Protein AF-A0A7K4ADP3-F1 (afdb_monomer_lite)

Sequence (180 aa):
MSSLTIEREQLWSEQVKKEVDRDYLNMGDRIGNIVGIVFILFFTGAILYLQKLGYIFSPEFTTLDALFLYSVLLFGIAPGLVRIITGRKNVGRLFEVINALLFLIVGTYFLIKFPFQIDGLYGILPGEIQIALEWLDNSIFRILLIIGLLVTALSSIYNAIMYLLVRNELRKKDSRSNNA

pLDDT: mean 92.53, std 6.87, range [57.25, 98.5]

Radius of gyration: 20.68 Å; chains: 1; bounding box: 44×43×66 Å

Foldseek 3Di:
DDPVVVVVVVVVVVVLVVQLVCFFDDPVLLVVLVVQLVVLVVVLVVVVVCVVVVAWFAPPCDPVLVCLVSVLSNLSSVLSVCCNVVSGNLVSLVSLLVSLVSLLVSLVVCLVVVGTANQCVLVVDPDVSSVVCNPPGSVVVSVVSVVVNVVSVVSSVVSVVSSVSNVVVNVVVVVVVVVD

Secondary structure (DSSP, 8-state):
--HHHHHHHHHHHHHHHHHHHT-BPPHHHHHHHHHHHHHHHHHHHHHHHHHHHTSSB-TT--HHHHHHHHHHHHHTTHHHHHHHHH-BHHHHHHHHHHHHHHHHHHHHHHHHH--B--TTGGGGS-HHHHHHHTT--HHHHHHHHHHHHHHHHHHHHHHHHHHHHHHHHHHHHHHHHTT-

Structure (mmCIF, N/CA/C/O backbone):
data_AF-A0A7K4ADP3-F1
#
_entry.id   AF-A0A7K4ADP3-F1
#
loop_
_atom_site.group_PDB
_atom_site.id
_atom_site.type_symbol
_atom_site.label_atom_id
_atom_site.label_alt_id
_atom_site.label_comp_id
_atom_site.label_asym_id
_atom_site.label_entity_id
_atom_site.label_seq_id
_atom_site.pdbx_PDB_ins_code
_atom_site.Cartn_x
_atom_site.Cartn_y
_atom_site.Cartn_z
_atom_site.occupancy
_atom_site.B_iso_or_equiv
_atom_site.auth_seq_id
_atom_site.auth_comp_id
_atom_site.auth_asym_id
_atom_site.auth_atom_id
_atom_site.pdbx_PDB_model_num
ATOM 1 N N . MET A 1 1 ? -10.934 29.909 22.730 1.00 57.25 1 MET A N 1
ATOM 2 C CA . MET A 1 1 ? -11.180 28.612 22.065 1.00 57.25 1 MET A CA 1
ATOM 3 C C . MET A 1 1 ? -12.142 28.896 20.917 1.00 57.25 1 MET A C 1
ATOM 5 O O . MET A 1 1 ? -13.198 29.450 21.187 1.00 57.25 1 MET A O 1
ATOM 9 N N . SER A 1 2 ? -11.723 28.736 19.657 1.00 75.19 2 SER A N 1
ATOM 10 C CA . SER A 1 2 ? -12.486 29.222 18.491 1.00 75.19 2 SER A CA 1
ATOM 11 C C . SER A 1 2 ? -13.539 28.201 18.041 1.00 75.19 2 SER A C 1
ATOM 13 O O . SER A 1 2 ? -13.384 27.001 18.272 1.00 75.19 2 SER A O 1
ATOM 15 N N . SER A 1 3 ? -14.606 28.649 17.375 1.00 75.56 3 SER A N 1
ATOM 16 C CA . SER A 1 3 ? -15.656 27.767 16.829 1.00 75.56 3 SER A CA 1
ATOM 17 C C . SER A 1 3 ? -15.087 26.656 15.931 1.00 75.56 3 SER A C 1
ATOM 19 O O . SER A 1 3 ? -15.529 25.515 16.008 1.00 75.56 3 SER A O 1
ATOM 21 N N . LEU A 1 4 ? -14.020 26.960 15.182 1.00 73.56 4 LEU A N 1
ATOM 22 C CA . LEU A 1 4 ? -13.301 26.015 14.317 1.00 73.56 4 LEU A CA 1
ATOM 23 C C . LEU A 1 4 ? -12.620 24.865 15.078 1.00 73.56 4 LEU A C 1
ATOM 25 O O . LEU A 1 4 ? -12.500 23.761 14.547 1.00 73.56 4 LEU A O 1
ATOM 29 N N . THR A 1 5 ? -12.146 25.102 16.308 1.00 76.75 5 THR A N 1
ATOM 30 C CA . THR A 1 5 ? -11.557 24.027 17.128 1.00 76.75 5 THR A CA 1
ATOM 31 C C . THR A 1 5 ? -12.619 23.058 17.641 1.00 76.75 5 THR A C 1
ATOM 33 O O . THR A 1 5 ? -12.390 21.853 17.629 1.00 76.75 5 THR A O 1
ATOM 36 N N . ILE A 1 6 ? -13.801 23.569 17.995 1.00 75.38 6 ILE A N 1
ATOM 37 C CA . ILE A 1 6 ? -14.914 22.768 18.521 1.00 75.38 6 ILE A CA 1
ATOM 38 C C . ILE A 1 6 ? -15.503 21.878 17.418 1.00 75.38 6 ILE A C 1
ATOM 40 O O . ILE A 1 6 ? -15.686 20.680 17.622 1.00 75.38 6 ILE A O 1
ATOM 44 N N . GLU A 1 7 ? -15.726 22.436 16.226 1.00 80.88 7 GLU A N 1
ATOM 45 C CA . GLU A 1 7 ? -16.243 21.687 15.073 1.00 80.88 7 GLU A CA 1
ATOM 46 C C . GLU A 1 7 ? -15.295 20.548 14.663 1.00 80.88 7 GLU A C 1
ATOM 48 O O . GLU A 1 7 ? -15.719 19.411 14.451 1.00 80.88 7 GLU A O 1
ATOM 53 N N . ARG A 1 8 ? -13.981 20.816 14.641 1.00 80.12 8 ARG A N 1
ATOM 54 C CA . ARG A 1 8 ? -12.964 19.800 14.344 1.00 80.12 8 ARG A CA 1
ATOM 55 C C . ARG A 1 8 ? -12.981 18.662 15.365 1.00 80.12 8 ARG A C 1
ATOM 57 O O . ARG A 1 8 ? -12.947 17.498 14.970 1.00 80.12 8 ARG A O 1
ATOM 64 N N . GLU A 1 9 ? -13.000 18.974 16.658 1.00 82.19 9 GLU A N 1
ATOM 65 C CA . GLU A 1 9 ? -13.032 17.960 17.719 1.00 82.19 9 GLU A CA 1
ATOM 66 C C . GLU A 1 9 ? -14.282 17.079 17.632 1.00 82.19 9 GLU A C 1
ATOM 68 O O . GLU A 1 9 ? -14.191 15.857 17.789 1.00 82.19 9 GLU A O 1
ATOM 73 N N . GLN A 1 10 ? -15.432 17.677 17.310 1.00 84.31 10 GLN A N 1
ATOM 74 C CA . GLN A 1 10 ? -16.677 16.944 17.124 1.00 84.31 10 GLN A CA 1
ATOM 75 C C . GLN A 1 10 ? -16.593 15.972 15.936 1.00 84.31 10 GLN A C 1
ATOM 77 O O . GLN A 1 10 ? -16.901 14.790 16.102 1.00 84.31 10 GLN A O 1
ATOM 82 N N . LEU A 1 11 ? -16.084 16.421 14.782 1.00 86.00 11 LEU A N 1
ATOM 83 C CA . LEU A 1 11 ? -15.907 15.575 13.594 1.00 86.00 11 LEU A CA 1
ATOM 84 C C . LEU A 1 11 ? -15.001 14.364 13.867 1.00 86.00 11 LEU A C 1
ATOM 86 O O . LEU A 1 11 ? -15.332 13.234 13.502 1.00 86.00 11 LEU A O 1
ATOM 90 N N . TRP A 1 12 ? -13.870 14.572 14.549 1.00 87.12 12 TRP A N 1
ATOM 91 C CA . TRP A 1 12 ? -12.982 13.469 14.932 1.00 87.12 12 TRP A CA 1
ATOM 92 C C . TRP A 1 12 ? -13.653 12.508 15.915 1.00 87.12 12 TRP A C 1
ATOM 94 O O . TRP A 1 12 ? -13.490 11.296 15.783 1.00 87.12 12 TRP A O 1
ATOM 104 N N . SER A 1 13 ? -14.425 13.016 16.878 1.00 88.81 13 SER A N 1
ATOM 105 C CA . SER A 1 13 ? -15.152 12.173 17.834 1.00 88.81 13 SER A CA 1
ATOM 106 C C . SER A 1 13 ? -16.170 11.266 17.142 1.00 88.81 13 SER A C 1
ATOM 108 O O . SER A 1 13 ? -16.223 10.066 17.421 1.00 88.81 13 SER A O 1
ATOM 110 N N . GLU A 1 14 ? -16.954 11.816 16.215 1.00 91.50 14 GLU A N 1
ATOM 111 C CA . GLU A 1 14 ? -17.948 11.062 15.448 1.00 91.50 14 GLU A CA 1
ATOM 112 C C . GLU A 1 14 ? -17.290 9.982 14.585 1.00 91.50 14 GLU A C 1
ATOM 114 O O . GLU A 1 14 ? -17.710 8.820 14.610 1.00 91.50 14 GLU A O 1
ATOM 119 N N . GLN A 1 15 ? -16.198 10.331 13.899 1.00 91.94 15 GLN A N 1
ATOM 120 C CA . GLN A 1 15 ? -15.436 9.379 13.097 1.00 91.94 15 GLN A CA 1
ATOM 121 C C . GLN A 1 15 ? -14.842 8.255 13.956 1.00 91.94 15 GLN A C 1
ATOM 123 O O . GLN A 1 15 ? -14.944 7.083 13.594 1.00 91.94 15 GLN A O 1
ATOM 128 N N . VAL A 1 16 ? -14.265 8.575 15.119 1.00 93.44 16 VAL A N 1
ATOM 129 C CA . VAL A 1 16 ? -13.709 7.569 16.037 1.00 93.44 16 VAL A CA 1
ATOM 130 C C . VAL A 1 16 ? -14.795 6.622 16.537 1.00 93.44 16 VAL A C 1
ATOM 132 O O . VAL A 1 16 ? -14.581 5.413 16.515 1.00 93.44 16 VAL A O 1
ATOM 135 N N . LYS A 1 17 ? -15.972 7.125 16.932 1.00 92.88 17 LYS A N 1
ATOM 136 C CA . LYS A 1 17 ? -17.095 6.276 17.374 1.00 92.88 17 LYS A CA 1
ATOM 137 C C . LYS A 1 17 ? -17.529 5.301 16.282 1.00 92.88 17 LYS A C 1
ATOM 139 O O . LYS A 1 17 ? -17.612 4.102 16.533 1.00 92.88 17 LYS A O 1
ATOM 144 N N . LYS A 1 18 ? -17.708 5.800 15.056 1.00 93.12 18 LYS A N 1
ATOM 145 C CA . LYS A 1 18 ? -18.054 4.976 13.891 1.00 93.12 18 LYS A CA 1
ATOM 146 C C . LYS A 1 18 ? -17.024 3.875 13.636 1.00 93.12 18 LYS A C 1
ATOM 148 O O . LYS A 1 18 ? -17.385 2.756 13.281 1.00 93.12 18 LYS A O 1
ATOM 153 N N . GLU A 1 19 ? -15.745 4.188 13.804 1.00 92.81 19 GLU A N 1
ATOM 154 C CA . GLU A 1 19 ? -14.647 3.244 13.588 1.00 92.81 19 GLU A CA 1
ATOM 155 C C . GLU A 1 19 ? -14.506 2.219 14.715 1.00 92.81 19 GLU A C 1
ATOM 157 O O . GLU A 1 19 ? -14.163 1.070 14.453 1.00 92.81 19 GLU A O 1
ATOM 162 N N . VAL A 1 20 ? -14.828 2.599 15.952 1.00 93.12 20 VAL A N 1
ATOM 163 C CA . VAL A 1 20 ? -14.936 1.675 17.089 1.00 93.12 20 VAL A CA 1
ATOM 164 C C . VAL A 1 20 ? -16.070 0.676 16.863 1.00 93.12 20 VAL A C 1
ATOM 166 O O . VAL A 1 20 ? -15.871 -0.526 17.024 1.00 93.12 20 VAL A O 1
ATOM 169 N N . ASP A 1 21 ? -17.248 1.150 16.455 1.00 93.00 21 ASP A N 1
ATOM 170 C CA . ASP A 1 21 ? -18.425 0.292 16.263 1.00 93.00 21 ASP A CA 1
ATOM 171 C C . ASP A 1 21 ? -18.260 -0.664 15.066 1.00 93.00 21 ASP A C 1
ATOM 173 O O . ASP A 1 21 ? -18.901 -1.712 14.996 1.00 93.00 21 ASP A O 1
ATOM 177 N N . ARG A 1 22 ? -17.357 -0.331 14.136 1.00 91.50 22 ARG A N 1
ATOM 178 C CA . ARG A 1 22 ? -17.001 -1.153 12.971 1.00 91.50 22 ARG A CA 1
ATOM 179 C C . ARG A 1 22 ? -15.631 -1.822 13.099 1.00 91.50 22 ARG A C 1
ATOM 181 O O . ARG A 1 22 ? -15.105 -2.257 12.073 1.00 91.50 22 ARG A O 1
ATOM 188 N N . ASP A 1 23 ? -15.054 -1.906 14.303 1.00 94.44 23 ASP A N 1
ATOM 189 C CA . ASP A 1 23 ? -13.717 -2.489 14.496 1.00 94.44 23 ASP A CA 1
ATOM 190 C C . ASP A 1 23 ? -13.682 -3.974 14.118 1.00 94.44 23 ASP A C 1
ATOM 192 O O . ASP A 1 23 ? -12.691 -4.450 13.567 1.00 94.44 23 ASP A O 1
ATOM 196 N N . TYR A 1 24 ? -14.774 -4.705 14.339 1.00 94.75 24 TYR A N 1
ATOM 197 C CA . TYR A 1 24 ? -14.876 -6.092 13.901 1.00 94.75 24 TYR A CA 1
ATOM 198 C C . TYR A 1 24 ? -15.102 -6.190 12.390 1.00 94.75 24 TYR A C 1
ATOM 200 O O . TYR A 1 24 ? -15.917 -5.476 11.802 1.00 94.75 24 TYR A O 1
ATOM 208 N N . LEU A 1 25 ? -14.378 -7.110 11.753 1.00 92.94 25 LEU A N 1
ATOM 209 C CA . LEU A 1 25 ? -14.484 -7.354 10.317 1.00 92.94 25 LEU A CA 1
ATOM 210 C C . LEU A 1 25 ? -15.819 -8.001 9.962 1.00 92.94 25 LEU A C 1
ATOM 212 O O . LEU A 1 25 ? -16.120 -9.114 10.406 1.00 92.94 25 LEU A O 1
ATOM 216 N N . ASN A 1 26 ? -16.562 -7.348 9.073 1.00 94.44 26 ASN A N 1
ATOM 217 C CA . ASN A 1 26 ? -17.691 -7.974 8.402 1.00 94.44 26 ASN A CA 1
ATOM 218 C C . ASN A 1 26 ? -17.209 -8.873 7.243 1.00 94.44 26 ASN A C 1
ATOM 220 O O . ASN A 1 26 ? -16.020 -8.921 6.914 1.00 94.44 26 ASN A O 1
ATOM 224 N N . MET A 1 27 ? -18.132 -9.609 6.618 1.00 93.69 27 MET A N 1
ATOM 225 C CA . MET A 1 27 ? -17.798 -10.524 5.517 1.00 93.69 27 MET A CA 1
ATOM 226 C C . MET A 1 27 ? -17.150 -9.798 4.327 1.00 93.69 27 MET A C 1
ATOM 228 O O . MET A 1 27 ? -16.172 -10.289 3.767 1.00 93.69 27 MET A O 1
ATOM 232 N N . GLY A 1 28 ? -17.648 -8.608 3.982 1.00 94.06 28 GLY A N 1
ATOM 233 C CA . GLY A 1 28 ? -17.084 -7.790 2.908 1.00 94.06 28 GLY A CA 1
ATOM 234 C C . GLY A 1 28 ? -15.644 -7.370 3.197 1.00 94.06 28 GLY A C 1
ATOM 235 O O . GLY A 1 28 ? -14.785 -7.484 2.328 1.00 94.06 28 GLY A O 1
ATOM 236 N N . ASP A 1 29 ? -15.349 -6.979 4.439 1.00 94.12 29 ASP A N 1
ATOM 237 C CA . ASP A 1 29 ? -13.996 -6.625 4.859 1.00 94.12 29 ASP A CA 1
ATOM 238 C C . ASP A 1 29 ? -13.055 -7.835 4.738 1.00 94.12 29 ASP A C 1
ATOM 240 O O . ASP A 1 29 ? -11.922 -7.702 4.279 1.00 94.12 29 ASP A O 1
ATOM 244 N N . ARG A 1 30 ? -13.509 -9.035 5.121 1.00 93.69 30 ARG A N 1
ATOM 245 C CA . ARG A 1 30 ? -12.706 -10.267 5.016 1.00 93.69 30 ARG A CA 1
ATOM 246 C C . ARG A 1 30 ? -12.365 -10.592 3.566 1.00 93.69 30 ARG A C 1
ATOM 248 O O . ARG A 1 30 ? -11.195 -10.810 3.263 1.00 93.69 30 ARG A O 1
ATOM 255 N N . ILE A 1 31 ? -13.363 -10.567 2.682 1.00 96.12 31 ILE A N 1
ATOM 256 C CA . ILE A 1 31 ? -13.170 -10.795 1.244 1.00 96.12 31 ILE A CA 1
ATOM 257 C C . ILE A 1 31 ? -12.220 -9.740 0.671 1.00 96.12 31 ILE A C 1
ATOM 259 O O . ILE A 1 31 ? -11.271 -10.097 -0.020 1.00 96.12 31 ILE A O 1
ATOM 263 N N . GLY A 1 32 ? -12.407 -8.465 1.021 1.00 96.12 32 GLY A N 1
ATOM 264 C CA . GLY A 1 32 ? -11.528 -7.382 0.582 1.00 96.12 32 GLY A CA 1
ATOM 265 C C . GLY A 1 32 ? -10.067 -7.591 0.989 1.00 96.12 32 GLY A C 1
ATOM 266 O O . GLY A 1 32 ? -9.174 -7.423 0.163 1.00 96.12 32 GLY A O 1
ATOM 267 N N . ASN A 1 33 ? -9.808 -8.030 2.228 1.00 96.06 33 ASN A N 1
ATOM 268 C CA . ASN A 1 33 ? -8.445 -8.347 2.667 1.00 96.06 33 ASN A CA 1
ATOM 269 C C . ASN A 1 33 ? -7.862 -9.543 1.892 1.00 96.06 33 ASN A C 1
ATOM 271 O O . ASN A 1 33 ? -6.710 -9.475 1.481 1.00 96.06 33 ASN A O 1
ATOM 275 N N . ILE A 1 34 ? -8.638 -10.603 1.635 1.00 97.12 34 ILE A N 1
ATOM 276 C CA . ILE A 1 34 ? -8.175 -11.758 0.841 1.00 97.12 34 ILE A CA 1
ATOM 277 C C . ILE A 1 34 ? -7.834 -11.335 -0.591 1.00 97.12 34 ILE A C 1
ATOM 279 O O . ILE A 1 34 ? -6.757 -11.664 -1.085 1.00 97.12 34 ILE A O 1
ATOM 283 N N . VAL A 1 35 ? -8.717 -10.574 -1.242 1.00 97.62 35 VAL A N 1
ATOM 284 C CA . VAL A 1 35 ? -8.489 -10.053 -2.598 1.00 97.62 35 VAL A CA 1
ATOM 285 C C . VAL A 1 35 ? -7.231 -9.189 -2.636 1.00 97.62 35 VAL A C 1
ATOM 287 O O . VAL A 1 35 ? -6.407 -9.364 -3.529 1.00 97.62 35 VAL A O 1
ATOM 290 N N . GLY A 1 36 ? -7.035 -8.318 -1.641 1.00 97.00 36 GLY A N 1
ATOM 291 C CA . GLY A 1 36 ? -5.821 -7.511 -1.518 1.00 97.00 36 GLY A CA 1
ATOM 292 C C . GLY A 1 36 ? -4.550 -8.361 -1.426 1.00 97.00 36 GLY A C 1
ATOM 293 O O . GLY A 1 36 ? -3.580 -8.088 -2.126 1.00 97.00 36 GLY A O 1
ATOM 294 N N . ILE A 1 37 ? -4.566 -9.433 -0.630 1.00 97.69 37 ILE A N 1
ATOM 295 C CA . ILE A 1 37 ? -3.428 -10.359 -0.505 1.00 97.69 37 ILE A CA 1
ATOM 296 C C . ILE A 1 37 ? -3.136 -11.055 -1.838 1.00 97.69 37 ILE A C 1
ATOM 298 O O . ILE A 1 37 ? -1.987 -11.079 -2.278 1.00 97.69 37 ILE A O 1
ATOM 302 N N . VAL A 1 38 ? -4.165 -11.595 -2.498 1.00 98.12 38 VAL A N 1
ATOM 303 C CA . VAL A 1 38 ? -4.020 -12.262 -3.802 1.00 98.12 38 VAL A CA 1
ATOM 304 C C . VAL A 1 38 ? -3.471 -11.293 -4.846 1.00 98.12 38 VAL A C 1
ATOM 306 O O . VAL A 1 38 ? -2.562 -11.653 -5.591 1.00 98.12 38 VAL A O 1
ATOM 309 N N . PHE A 1 39 ? -3.966 -10.054 -4.867 1.00 98.06 39 PHE A N 1
ATOM 310 C CA . PHE A 1 39 ? -3.477 -9.019 -5.768 1.00 98.06 39 PHE A CA 1
ATOM 311 C C . PHE A 1 39 ? -1.998 -8.697 -5.525 1.00 98.06 39 PHE A C 1
ATOM 313 O O . PHE A 1 39 ? -1.231 -8.654 -6.482 1.00 98.06 39 PHE A O 1
ATOM 320 N N . ILE A 1 40 ? -1.569 -8.539 -4.267 1.00 97.81 40 ILE A N 1
ATOM 321 C CA . ILE A 1 40 ? -0.157 -8.282 -3.940 1.00 97.81 40 ILE A CA 1
ATOM 322 C C . ILE A 1 40 ? 0.730 -9.446 -4.392 1.00 97.81 40 ILE A C 1
ATOM 324 O O . ILE A 1 40 ? 1.787 -9.210 -4.977 1.00 97.81 40 ILE A O 1
ATOM 328 N N . LEU A 1 41 ? 0.312 -10.694 -4.162 1.00 98.31 41 LEU A N 1
ATOM 329 C CA . LEU A 1 41 ? 1.059 -11.877 -4.602 1.00 98.31 41 LEU A CA 1
ATOM 330 C C . LEU A 1 41 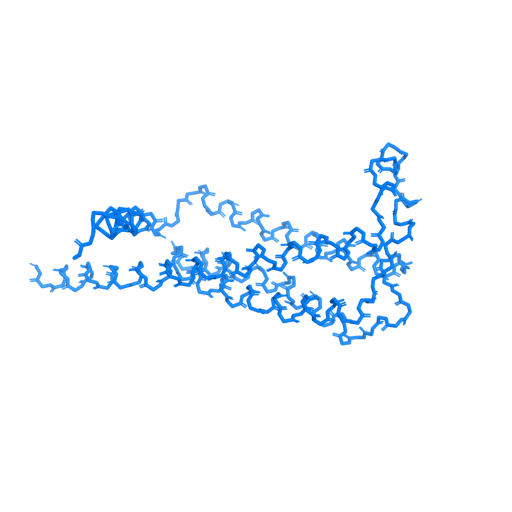? 1.158 -11.949 -6.128 1.00 98.31 41 LEU A C 1
ATOM 332 O O . LEU A 1 41 ? 2.246 -12.167 -6.658 1.00 98.31 41 LEU A O 1
ATOM 336 N N . PHE A 1 42 ? 0.045 -11.724 -6.828 1.00 98.00 42 PHE A N 1
ATOM 337 C CA . PHE A 1 42 ? 0.008 -11.686 -8.287 1.00 98.00 42 PHE A CA 1
ATOM 338 C C . PHE A 1 42 ? 0.918 -10.584 -8.841 1.00 98.00 42 PHE A C 1
ATOM 340 O O . PHE A 1 42 ? 1.776 -10.858 -9.677 1.00 98.00 42 PHE A O 1
ATOM 347 N N . PHE A 1 43 ? 0.784 -9.358 -8.333 1.00 96.62 43 PHE A N 1
ATOM 348 C CA . PHE A 1 43 ? 1.582 -8.208 -8.754 1.00 96.62 43 PHE A CA 1
ATOM 349 C C . PHE A 1 43 ? 3.077 -8.423 -8.490 1.00 96.62 43 PHE A C 1
ATOM 351 O O . PHE A 1 43 ? 3.906 -8.206 -9.370 1.00 96.62 43 PHE A O 1
ATOM 358 N N . THR A 1 44 ? 3.426 -8.940 -7.310 1.00 97.62 44 THR A N 1
ATOM 359 C CA . THR A 1 44 ? 4.812 -9.288 -6.963 1.00 97.62 44 THR A CA 1
ATOM 360 C C . THR A 1 44 ? 5.359 -10.377 -7.887 1.00 97.62 44 THR A C 1
ATOM 362 O O . THR A 1 44 ? 6.490 -10.278 -8.360 1.00 97.62 44 THR A O 1
ATOM 365 N N . GLY A 1 45 ? 4.552 -11.398 -8.189 1.00 97.75 45 GLY A N 1
ATOM 366 C CA . GLY A 1 45 ? 4.896 -12.454 -9.139 1.00 97.75 45 GLY A CA 1
ATOM 367 C C . GLY A 1 45 ? 5.120 -11.927 -10.558 1.00 97.75 45 GLY A C 1
ATOM 368 O O . GLY A 1 45 ? 6.070 -12.346 -11.215 1.00 97.75 45 GLY A O 1
ATOM 369 N N . ALA A 1 46 ? 4.304 -10.972 -11.009 1.00 94.12 46 ALA A N 1
ATOM 370 C CA . ALA A 1 46 ? 4.463 -10.318 -12.304 1.00 94.12 46 ALA A CA 1
ATOM 371 C C . ALA A 1 46 ? 5.773 -9.516 -12.381 1.00 94.12 46 ALA A C 1
ATOM 373 O O . ALA A 1 46 ? 6.520 -9.667 -13.346 1.00 94.12 46 ALA A O 1
ATOM 374 N N . ILE A 1 47 ? 6.107 -8.739 -11.343 1.00 94.25 47 ILE A N 1
ATOM 375 C CA . ILE A 1 47 ? 7.393 -8.025 -11.260 1.00 94.25 47 ILE A CA 1
ATOM 376 C C . ILE A 1 47 ? 8.561 -9.021 -11.283 1.00 94.25 47 ILE A C 1
ATOM 378 O O . ILE A 1 47 ? 9.490 -8.853 -12.068 1.00 94.25 47 ILE A O 1
ATOM 382 N N . LEU A 1 48 ? 8.500 -10.097 -10.492 1.00 95.62 48 LEU A N 1
ATOM 383 C CA . LEU A 1 48 ? 9.532 -11.143 -10.488 1.00 95.62 48 LEU A CA 1
ATOM 384 C C . LEU A 1 48 ? 9.708 -11.797 -11.862 1.00 95.62 48 LEU A C 1
ATOM 386 O O . LEU A 1 48 ? 10.832 -12.089 -12.272 1.00 95.62 48 LEU A O 1
ATOM 390 N N . TYR A 1 49 ? 8.609 -12.053 -12.568 1.00 94.38 49 TYR A N 1
ATOM 391 C CA . TYR A 1 49 ? 8.639 -12.609 -13.916 1.00 94.38 49 TYR A CA 1
ATOM 392 C C . TYR A 1 49 ? 9.322 -11.651 -14.898 1.00 94.38 49 TYR A C 1
ATOM 394 O O . TYR A 1 49 ? 10.255 -12.051 -15.592 1.00 94.38 49 TYR A O 1
ATOM 402 N N . LEU A 1 50 ? 8.936 -10.373 -14.891 1.00 91.38 50 LEU A N 1
ATOM 403 C CA . LEU A 1 50 ? 9.538 -9.345 -15.742 1.00 91.38 50 LEU A CA 1
ATOM 404 C C . LEU A 1 50 ? 11.014 -9.085 -15.405 1.00 91.38 50 LEU A C 1
ATOM 406 O O . LEU A 1 50 ? 11.815 -8.867 -16.314 1.00 91.38 50 LEU A O 1
ATOM 410 N N . GLN A 1 51 ? 11.404 -9.174 -14.128 1.00 92.31 51 GLN A N 1
ATOM 411 C CA . GLN A 1 51 ? 12.810 -9.122 -13.720 1.00 92.31 51 GLN A CA 1
ATOM 412 C C . GLN A 1 51 ? 13.618 -10.244 -14.364 1.00 92.31 51 GLN A C 1
ATOM 414 O O . GLN A 1 51 ? 14.706 -9.997 -14.872 1.00 92.31 51 GLN A O 1
ATOM 419 N N . LYS A 1 52 ? 13.108 -11.482 -14.331 1.00 91.38 52 LYS A N 1
ATOM 420 C CA . LYS A 1 52 ? 13.815 -12.643 -14.894 1.00 91.38 52 LYS A CA 1
ATOM 421 C C . LYS A 1 52 ? 14.023 -12.528 -16.402 1.00 91.38 52 LYS A C 1
ATOM 423 O O . LYS A 1 52 ? 14.997 -13.072 -16.908 1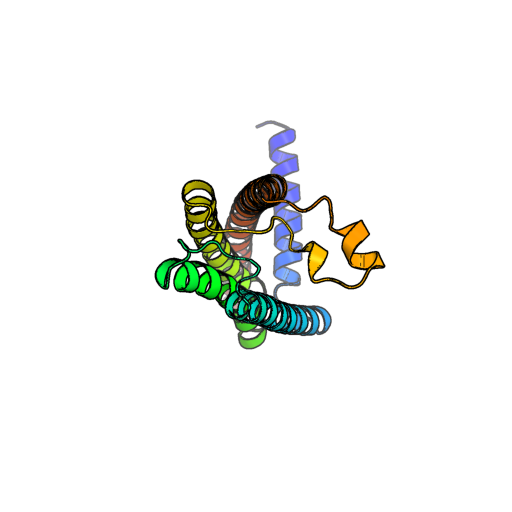.00 91.38 52 LYS A O 1
ATOM 428 N N . LEU A 1 53 ? 13.126 -11.831 -17.096 1.00 90.31 53 LEU A N 1
ATOM 429 C CA . LEU A 1 53 ? 13.255 -11.537 -18.523 1.00 90.31 53 LEU A CA 1
ATOM 430 C C . LEU A 1 53 ? 14.164 -10.332 -18.815 1.00 90.31 53 LEU A C 1
ATOM 432 O O . LEU A 1 53 ? 14.517 -10.115 -19.969 1.00 90.31 53 LEU A O 1
ATOM 436 N N . GLY A 1 54 ? 14.557 -9.571 -17.789 1.00 88.62 54 GLY A N 1
ATOM 437 C CA . GLY A 1 54 ? 15.425 -8.401 -17.925 1.00 88.62 54 GLY A CA 1
ATOM 438 C C . GLY A 1 54 ? 14.714 -7.144 -18.433 1.00 88.62 54 GLY A C 1
ATOM 439 O O . GLY A 1 54 ? 15.368 -6.289 -19.016 1.00 88.62 54 GLY A O 1
ATOM 440 N N . TYR A 1 55 ? 13.393 -7.027 -18.247 1.00 87.88 55 TYR A N 1
ATOM 441 C CA . TYR A 1 55 ? 12.608 -5.953 -18.876 1.00 87.88 55 TYR A CA 1
ATOM 442 C C . TYR A 1 55 ? 12.393 -4.691 -18.042 1.00 87.88 55 TYR A C 1
ATOM 444 O O . TYR A 1 55 ? 12.094 -3.660 -18.623 1.00 87.88 55 TYR A O 1
ATOM 452 N N . ILE A 1 56 ? 12.462 -4.765 -16.710 1.00 89.56 56 ILE A N 1
ATOM 453 C CA . ILE A 1 56 ? 11.995 -3.671 -15.827 1.00 89.56 56 ILE A CA 1
ATOM 454 C C . ILE A 1 56 ? 13.088 -3.047 -14.957 1.00 89.56 56 ILE A C 1
ATOM 456 O O . ILE A 1 56 ? 12.851 -2.038 -14.289 1.00 89.56 56 ILE A O 1
ATOM 460 N N . PHE A 1 57 ? 14.278 -3.641 -14.940 1.00 93.06 57 PHE A N 1
ATOM 461 C CA . PHE A 1 57 ? 15.380 -3.226 -14.081 1.00 93.06 57 PHE A CA 1
ATOM 462 C C . PHE A 1 57 ? 16.646 -3.030 -14.893 1.00 93.06 57 PHE A C 1
ATOM 464 O O . PHE A 1 57 ? 16.928 -3.806 -15.804 1.00 93.06 57 PHE A O 1
ATOM 471 N N . SER A 1 58 ? 17.407 -2.007 -14.523 1.00 90.56 58 SER A N 1
ATOM 472 C CA . SER A 1 58 ? 18.696 -1.733 -15.135 1.00 90.56 58 SER A CA 1
ATOM 473 C C . SER A 1 58 ? 19.755 -2.755 -14.680 1.00 90.56 58 SER A C 1
ATOM 475 O O . SER A 1 58 ? 19.568 -3.439 -13.666 1.00 90.56 58 SER A O 1
ATOM 477 N N . PRO A 1 59 ? 20.897 -2.867 -15.383 1.00 89.94 59 PRO A N 1
ATOM 478 C CA . PRO A 1 59 ? 21.991 -3.755 -14.981 1.00 89.94 59 PRO A CA 1
ATOM 479 C C . PRO A 1 59 ? 22.557 -3.478 -13.576 1.00 89.94 59 PRO A C 1
ATOM 481 O O . PRO A 1 59 ? 23.158 -4.361 -12.968 1.00 89.94 59 PRO A O 1
ATOM 484 N N . GLU A 1 60 ? 22.363 -2.272 -13.037 1.00 90.19 60 GLU A N 1
ATOM 485 C CA . GLU A 1 60 ? 22.770 -1.884 -11.680 1.00 90.19 60 GLU A CA 1
ATOM 486 C C . GLU A 1 60 ? 21.814 -2.387 -10.582 1.00 90.19 60 GLU A C 1
ATOM 488 O O . GLU A 1 60 ? 22.059 -2.150 -9.392 1.00 90.19 60 GLU A O 1
ATOM 493 N N . PHE A 1 61 ? 20.719 -3.062 -10.951 1.00 95.00 61 PHE A N 1
ATOM 494 C CA . PHE A 1 61 ? 19.811 -3.696 -10.004 1.00 95.00 61 PHE A CA 1
ATOM 495 C C . PHE A 1 61 ? 20.458 -4.936 -9.383 1.00 95.00 61 PHE A C 1
ATOM 497 O O . PHE A 1 61 ? 20.719 -5.956 -10.018 1.00 95.00 61 PHE A O 1
ATOM 504 N N . THR A 1 62 ? 20.715 -4.837 -8.090 1.00 95.00 62 THR A N 1
ATOM 505 C CA . THR A 1 62 ? 21.428 -5.813 -7.276 1.00 95.00 62 THR A CA 1
ATOM 506 C C . THR A 1 62 ? 20.474 -6.676 -6.457 1.00 95.00 62 THR A C 1
ATOM 508 O O . THR A 1 62 ? 19.291 -6.380 -6.282 1.00 95.00 62 THR A O 1
ATOM 511 N N . THR A 1 63 ? 21.020 -7.718 -5.832 1.00 95.88 63 THR A N 1
ATOM 512 C CA . THR A 1 63 ? 20.301 -8.536 -4.846 1.00 95.88 63 THR A CA 1
ATOM 513 C C . THR A 1 63 ? 19.752 -7.714 -3.676 1.00 95.88 63 THR A C 1
ATOM 515 O O . THR A 1 63 ? 18.689 -8.040 -3.153 1.00 95.88 63 THR A O 1
ATOM 518 N N . LEU A 1 64 ? 20.442 -6.642 -3.264 1.00 96.31 64 LEU A N 1
ATOM 519 C CA . LEU A 1 64 ? 19.963 -5.773 -2.186 1.00 96.31 64 LEU A CA 1
ATOM 520 C C . LEU A 1 64 ? 18.723 -4.978 -2.618 1.00 96.31 64 LEU A C 1
ATOM 522 O O . LEU A 1 64 ? 17.782 -4.848 -1.839 1.00 96.31 64 LEU A O 1
ATOM 526 N N . ASP A 1 65 ? 18.690 -4.512 -3.868 1.00 96.69 65 ASP A N 1
ATOM 527 C CA . ASP A 1 65 ? 17.521 -3.824 -4.424 1.00 96.69 65 ASP A CA 1
ATOM 528 C C . ASP A 1 65 ? 16.325 -4.768 -4.495 1.00 96.69 65 ASP A C 1
ATOM 530 O O . ASP A 1 65 ? 15.229 -4.421 -4.055 1.00 96.69 65 ASP A O 1
ATOM 534 N N . ALA A 1 66 ? 16.555 -5.996 -4.969 1.00 96.44 66 ALA A N 1
ATOM 535 C CA . ALA A 1 66 ? 15.544 -7.043 -4.971 1.00 96.44 66 ALA A CA 1
ATOM 536 C C . ALA A 1 66 ? 15.006 -7.284 -3.556 1.00 96.44 66 ALA A C 1
ATOM 538 O O . ALA A 1 66 ? 13.794 -7.291 -3.349 1.00 96.44 66 ALA A O 1
ATOM 539 N N . LEU A 1 67 ? 15.893 -7.422 -2.566 1.00 97.38 67 LEU A N 1
ATOM 540 C CA . LEU A 1 67 ? 15.487 -7.616 -1.179 1.00 97.38 67 LEU A CA 1
ATOM 541 C C . LEU A 1 67 ? 14.607 -6.460 -0.691 1.00 97.38 67 LEU A C 1
ATOM 543 O O . LEU A 1 67 ? 13.548 -6.722 -0.127 1.00 97.38 67 LEU A O 1
ATOM 547 N N . PHE A 1 68 ? 14.996 -5.206 -0.923 1.00 97.69 68 PHE A N 1
ATOM 548 C CA . PHE A 1 68 ? 14.201 -4.046 -0.516 1.00 97.69 68 PHE A CA 1
ATOM 549 C C . PHE A 1 68 ? 12.838 -3.998 -1.204 1.00 97.69 68 PHE A C 1
ATOM 551 O O . PHE A 1 68 ? 11.820 -3.868 -0.520 1.00 97.69 68 PHE A O 1
ATOM 558 N N . LEU A 1 69 ? 12.803 -4.154 -2.529 1.00 96.88 69 LEU A N 1
ATOM 559 C CA . LEU A 1 69 ? 11.567 -4.103 -3.303 1.00 96.88 69 LEU A CA 1
ATOM 560 C C . LEU A 1 69 ? 10.605 -5.227 -2.906 1.00 96.88 69 LEU A C 1
ATOM 562 O O . LEU A 1 69 ? 9.446 -4.976 -2.582 1.00 96.88 69 LEU A O 1
ATOM 566 N N . TYR A 1 70 ? 11.074 -6.472 -2.901 1.00 97.56 70 TYR A N 1
ATOM 567 C CA . TYR A 1 70 ? 10.203 -7.613 -2.635 1.00 97.56 70 TYR A CA 1
ATOM 568 C C . TYR A 1 70 ? 9.794 -7.702 -1.172 1.00 97.56 70 TYR A C 1
ATOM 570 O O . TYR A 1 70 ? 8.652 -8.061 -0.894 1.00 97.56 70 TYR A O 1
ATOM 578 N N . SER A 1 71 ? 10.666 -7.318 -0.236 1.00 97.31 71 SER A N 1
ATOM 579 C CA . SER A 1 71 ? 10.293 -7.295 1.181 1.00 97.31 71 SER A CA 1
ATOM 580 C C . SER A 1 71 ? 9.193 -6.277 1.445 1.00 97.31 71 SER A C 1
ATOM 582 O O . SER A 1 71 ? 8.246 -6.598 2.157 1.00 97.31 71 SER A O 1
ATOM 584 N N . VAL A 1 72 ? 9.273 -5.073 0.863 1.00 97.88 72 VAL A N 1
ATOM 585 C CA . VAL A 1 72 ? 8.243 -4.052 1.097 1.00 97.88 72 VAL A CA 1
ATOM 586 C C . VAL A 1 72 ? 6.917 -4.400 0.421 1.00 97.88 72 VAL A C 1
ATOM 588 O O . VAL A 1 72 ? 5.864 -4.230 1.031 1.00 97.88 72 VAL A O 1
ATOM 591 N N . LEU A 1 73 ? 6.949 -4.970 -0.790 1.00 97.38 73 LEU A N 1
ATOM 592 C CA . LEU A 1 73 ? 5.738 -5.449 -1.463 1.00 97.38 73 LEU A CA 1
ATOM 593 C C . LEU A 1 73 ? 5.059 -6.564 -0.660 1.00 97.38 73 LEU A C 1
ATOM 595 O O . LEU A 1 73 ? 3.865 -6.481 -0.373 1.00 97.38 73 LEU A O 1
ATOM 599 N N . LEU A 1 74 ? 5.820 -7.579 -0.241 1.00 98.19 74 LEU A N 1
ATOM 600 C CA . LEU A 1 74 ? 5.282 -8.710 0.514 1.00 98.19 74 LEU A CA 1
ATOM 601 C C . LEU A 1 74 ? 4.854 -8.316 1.931 1.00 98.19 74 LEU A C 1
ATOM 603 O O . LEU A 1 74 ? 3.864 -8.848 2.428 1.00 98.19 74 LEU A O 1
ATOM 607 N N . PHE A 1 75 ? 5.522 -7.356 2.580 1.00 98.00 75 PHE A N 1
ATOM 608 C CA . PHE A 1 75 ? 5.068 -6.844 3.876 1.00 98.00 75 PHE A CA 1
ATOM 609 C C . PHE A 1 75 ? 3.698 -6.152 3.778 1.00 98.00 75 PHE A C 1
ATOM 611 O O . PHE A 1 75 ? 2.936 -6.172 4.746 1.00 98.00 75 PHE A O 1
ATOM 618 N N . GLY A 1 76 ? 3.312 -5.654 2.598 1.00 97.00 76 GLY A N 1
ATOM 619 C CA . GLY A 1 76 ? 1.967 -5.139 2.322 1.00 97.00 76 GLY A CA 1
ATOM 620 C C . GLY A 1 76 ? 0.829 -6.137 2.590 1.00 97.00 76 GLY A C 1
ATOM 621 O O . GLY A 1 76 ? -0.313 -5.727 2.783 1.00 97.00 76 GLY A O 1
ATOM 622 N N . ILE A 1 77 ? 1.126 -7.437 2.675 1.00 98.12 77 ILE A N 1
ATOM 623 C CA . ILE A 1 77 ? 0.175 -8.498 3.050 1.00 98.12 77 ILE A CA 1
ATOM 624 C C . ILE A 1 77 ? -0.118 -8.489 4.561 1.00 98.12 77 ILE A C 1
ATOM 626 O O . ILE A 1 77 ? -1.222 -8.848 4.987 1.00 98.12 77 ILE A O 1
ATOM 630 N N . ALA A 1 78 ? 0.848 -8.070 5.386 1.00 97.56 78 ALA A N 1
ATOM 631 C CA . ALA A 1 78 ? 0.789 -8.196 6.841 1.00 97.56 78 ALA A CA 1
ATOM 632 C C . ALA A 1 78 ? -0.450 -7.534 7.477 1.00 97.56 78 ALA A C 1
ATOM 634 O O . ALA A 1 78 ? -1.101 -8.196 8.289 1.00 97.56 78 ALA A O 1
ATOM 635 N N . PRO A 1 79 ? -0.864 -6.303 7.107 1.00 97.19 79 PRO A N 1
ATOM 636 C CA . PRO A 1 79 ? -2.076 -5.701 7.661 1.00 97.19 79 PRO A CA 1
ATOM 637 C C . PRO A 1 79 ? -3.337 -6.530 7.410 1.00 97.19 79 PRO A C 1
ATOM 639 O O . PRO A 1 79 ? -4.175 -6.668 8.304 1.00 97.19 79 PRO A O 1
ATOM 642 N N . GLY A 1 80 ? -3.460 -7.103 6.208 1.00 96.56 80 GLY A N 1
ATOM 643 C CA . GLY A 1 80 ? -4.595 -7.938 5.829 1.00 96.56 80 GLY A CA 1
ATOM 644 C C . GLY A 1 80 ? -4.627 -9.255 6.595 1.00 96.56 80 GLY A C 1
ATOM 645 O O . GLY A 1 80 ? -5.673 -9.634 7.122 1.00 96.56 80 GLY A O 1
ATOM 646 N N . LEU A 1 81 ? -3.474 -9.912 6.751 1.00 96.69 81 LEU A N 1
ATOM 647 C CA . LEU A 1 81 ? -3.361 -11.123 7.568 1.00 96.69 81 LEU A CA 1
ATOM 648 C C . LEU A 1 81 ? -3.699 -10.856 9.033 1.00 96.69 81 LEU A C 1
ATOM 650 O O . LEU A 1 81 ? -4.499 -11.579 9.621 1.00 96.69 81 LEU A O 1
ATOM 654 N N . VAL A 1 82 ? -3.142 -9.791 9.612 1.00 97.25 82 VAL A N 1
ATOM 655 C CA . VAL A 1 82 ? -3.410 -9.407 11.003 1.00 97.25 82 VAL A CA 1
ATOM 656 C C . VAL A 1 82 ? -4.899 -9.165 11.217 1.00 97.25 82 VAL A C 1
ATOM 658 O O . VAL A 1 82 ? -5.462 -9.648 12.198 1.00 97.25 82 VAL A O 1
ATOM 661 N N . ARG A 1 83 ? -5.566 -8.480 10.284 1.00 96.69 83 ARG A N 1
ATOM 662 C CA . ARG A 1 83 ? -7.021 -8.297 10.301 1.00 96.69 83 ARG A CA 1
ATOM 663 C C . ARG A 1 83 ? -7.746 -9.634 10.278 1.00 96.69 83 ARG A C 1
ATOM 665 O O . ARG A 1 83 ? -8.546 -9.895 11.170 1.00 96.69 83 ARG A O 1
ATOM 672 N N . ILE A 1 84 ? -7.452 -10.492 9.305 1.00 96.00 84 ILE A N 1
ATOM 673 C CA . ILE A 1 84 ? -8.126 -11.788 9.148 1.00 96.00 84 ILE A CA 1
ATOM 674 C C . ILE A 1 84 ? -7.983 -12.647 10.414 1.00 96.00 84 ILE A C 1
ATOM 676 O O . ILE A 1 84 ? -8.985 -13.184 10.886 1.00 96.00 84 ILE A O 1
ATOM 680 N N . ILE A 1 85 ? -6.771 -12.723 10.977 1.00 96.69 85 ILE A N 1
ATOM 681 C CA . ILE A 1 85 ? -6.448 -13.524 12.168 1.00 96.69 85 ILE A CA 1
ATOM 682 C C . ILE A 1 85 ? -7.126 -12.955 13.417 1.00 96.69 85 ILE A C 1
ATOM 684 O O . ILE A 1 85 ? -7.745 -13.692 14.177 1.00 96.69 85 ILE A O 1
ATOM 688 N N . THR A 1 86 ? -7.015 -11.645 13.646 1.00 96.19 86 THR A N 1
ATOM 689 C CA . THR A 1 86 ? -7.527 -11.018 14.879 1.00 96.19 86 THR A CA 1
ATOM 690 C C . THR A 1 86 ? -9.019 -10.706 14.822 1.00 96.19 86 THR A C 1
ATOM 692 O O . THR A 1 86 ? -9.637 -10.449 15.852 1.00 96.19 86 THR A O 1
ATOM 695 N N . GLY A 1 87 ? -9.605 -10.661 13.626 1.00 95.56 87 GLY A N 1
ATOM 696 C CA . GLY A 1 87 ? -10.958 -10.167 13.406 1.00 95.56 87 GLY A CA 1
ATOM 697 C C . GLY A 1 87 ? -11.109 -8.651 13.576 1.00 95.56 87 GLY A C 1
ATOM 698 O O . GLY A 1 87 ? -12.232 -8.168 13.443 1.00 95.56 87 GLY A O 1
ATOM 699 N N . ARG A 1 88 ? -10.026 -7.907 13.865 1.00 94.75 88 ARG A N 1
ATOM 700 C CA . ARG A 1 88 ? -10.062 -6.488 14.256 1.00 94.75 88 ARG A CA 1
ATOM 701 C C . ARG A 1 88 ? -9.348 -5.580 13.259 1.00 94.75 88 ARG A C 1
ATOM 703 O O . ARG A 1 88 ? -8.197 -5.813 12.883 1.00 94.75 88 ARG A O 1
ATOM 710 N N . LYS A 1 89 ? -9.998 -4.482 12.878 1.00 94.44 89 LYS A N 1
ATOM 711 C CA . LYS A 1 89 ? -9.469 -3.486 11.936 1.00 94.44 89 LYS A CA 1
ATOM 712 C C . LYS A 1 89 ? -8.350 -2.666 12.546 1.00 94.44 89 LYS A C 1
ATOM 714 O O . LYS A 1 89 ? -7.355 -2.407 11.862 1.00 94.44 89 LYS A O 1
ATOM 719 N N . ASN A 1 90 ? -8.492 -2.276 13.812 1.00 95.50 90 ASN A N 1
ATOM 720 C CA . ASN A 1 90 ? -7.571 -1.344 14.443 1.00 95.50 90 ASN A CA 1
ATOM 721 C C . ASN A 1 90 ? -6.166 -1.929 14.626 1.00 95.50 90 ASN A C 1
ATOM 723 O O . ASN A 1 90 ? -5.186 -1.214 14.448 1.00 95.50 90 ASN A O 1
ATOM 727 N N . VAL A 1 91 ? -6.039 -3.231 14.905 1.00 93.81 91 VAL A N 1
ATOM 728 C CA . VAL A 1 91 ? -4.719 -3.887 14.980 1.00 93.81 91 VAL A CA 1
ATOM 729 C C . VAL A 1 91 ? -4.036 -3.871 13.610 1.00 93.81 91 VAL A C 1
ATOM 731 O O . VAL A 1 91 ? -2.850 -3.572 13.522 1.00 93.81 91 VAL A O 1
ATOM 734 N N . GLY A 1 92 ? -4.798 -4.081 12.531 1.00 95.19 92 GLY A N 1
ATOM 735 C CA . GLY A 1 92 ? -4.294 -3.954 11.163 1.00 95.19 92 GLY A CA 1
ATOM 736 C C . GLY A 1 92 ? -3.736 -2.567 10.837 1.00 95.19 92 GLY A C 1
ATOM 737 O O . GLY A 1 92 ? -2.712 -2.483 10.169 1.00 95.19 92 GLY A O 1
ATOM 738 N N . ARG A 1 93 ? -4.339 -1.484 11.357 1.00 95.00 93 ARG A N 1
ATOM 739 C CA . ARG A 1 93 ? -3.848 -0.106 11.130 1.00 95.00 93 ARG A CA 1
ATOM 740 C C . ARG A 1 93 ? -2.414 0.101 11.604 1.00 95.00 93 ARG A C 1
ATOM 742 O O . ARG A 1 93 ? -1.659 0.811 10.953 1.00 95.00 93 ARG A O 1
ATOM 749 N N . LEU A 1 94 ? -2.019 -0.530 12.711 1.00 95.88 94 LEU A N 1
ATOM 750 C CA . LEU A 1 94 ? -0.635 -0.457 13.185 1.00 95.88 94 LEU A CA 1
ATOM 751 C C . LEU A 1 94 ? 0.332 -1.026 12.140 1.00 95.88 94 LEU A C 1
ATOM 753 O O . LEU A 1 94 ? 1.356 -0.417 11.843 1.00 95.88 94 LEU A O 1
ATOM 757 N N . PHE A 1 95 ? -0.017 -2.168 11.550 1.00 97.44 95 PHE A N 1
ATOM 758 C CA . PHE A 1 95 ? 0.786 -2.787 10.500 1.00 97.44 95 PHE A CA 1
ATOM 759 C C . PHE A 1 95 ? 0.748 -1.983 9.197 1.00 97.44 95 PHE A C 1
ATOM 761 O O . PHE A 1 95 ? 1.753 -1.951 8.495 1.00 97.44 95 PHE A O 1
ATOM 768 N N . GLU A 1 96 ? -0.351 -1.285 8.887 1.00 96.88 96 GLU A N 1
ATOM 769 C CA . GLU A 1 96 ? -0.383 -0.343 7.756 1.00 96.88 96 GLU A CA 1
ATOM 770 C C . GLU A 1 96 ? 0.598 0.807 7.952 1.00 96.88 96 GLU A C 1
ATOM 772 O O . GLU A 1 96 ? 1.290 1.173 7.009 1.00 96.88 96 GLU A O 1
ATOM 777 N N . VAL A 1 97 ? 0.698 1.351 9.168 1.00 97.88 97 VAL A N 1
ATOM 778 C CA . VAL A 1 97 ? 1.673 2.404 9.483 1.00 97.88 97 VAL A CA 1
ATOM 779 C C . VAL A 1 97 ? 3.100 1.879 9.332 1.00 97.88 97 VAL A C 1
ATOM 781 O O . VAL A 1 97 ? 3.919 2.543 8.704 1.00 97.88 97 VAL A O 1
ATOM 784 N N . ILE A 1 98 ? 3.401 0.680 9.842 1.00 97.94 98 ILE A N 1
ATOM 785 C CA . ILE A 1 98 ? 4.729 0.064 9.678 1.00 97.94 98 ILE A CA 1
ATOM 786 C C . ILE A 1 98 ? 5.043 -0.141 8.191 1.00 97.94 98 ILE A C 1
ATOM 788 O O . ILE A 1 98 ? 6.114 0.254 7.736 1.00 97.94 98 ILE A O 1
ATOM 792 N N . ASN A 1 99 ? 4.102 -0.698 7.423 1.00 97.94 99 ASN A N 1
ATOM 793 C CA . ASN A 1 99 ? 4.267 -0.901 5.986 1.00 97.94 99 ASN A CA 1
ATOM 794 C C . ASN A 1 99 ? 4.499 0.424 5.249 1.00 97.94 99 ASN A C 1
ATOM 796 O O . ASN A 1 99 ? 5.381 0.517 4.404 1.00 97.94 99 ASN A O 1
ATOM 800 N N . ALA A 1 100 ? 3.741 1.463 5.601 1.00 98.06 100 ALA A N 1
ATOM 801 C CA . ALA A 1 100 ? 3.890 2.789 5.023 1.00 98.06 100 ALA A CA 1
ATOM 802 C C . ALA A 1 100 ? 5.278 3.379 5.301 1.00 98.06 100 ALA A C 1
ATOM 804 O O . ALA A 1 100 ? 5.905 3.906 4.389 1.00 98.06 100 ALA A O 1
ATOM 805 N N . LEU A 1 101 ? 5.800 3.245 6.525 1.00 98.25 101 LEU A N 1
ATOM 806 C CA . LEU A 1 101 ? 7.157 3.688 6.857 1.00 98.25 101 LEU A CA 1
ATOM 807 C C . LEU A 1 101 ? 8.220 2.914 6.065 1.00 98.25 101 LEU A C 1
ATOM 809 O O . LEU A 1 101 ? 9.139 3.528 5.528 1.00 98.25 101 LEU A O 1
ATOM 813 N N . LEU A 1 102 ? 8.077 1.591 5.939 1.00 98.25 102 LEU A N 1
ATOM 814 C CA . LEU A 1 102 ? 8.971 0.776 5.110 1.00 98.25 102 LEU A CA 1
ATOM 815 C C . LEU A 1 102 ? 8.931 1.223 3.643 1.00 98.25 102 LEU A C 1
ATOM 817 O O . LEU A 1 102 ? 9.983 1.408 3.036 1.00 98.25 102 LEU A O 1
ATOM 821 N N . PHE A 1 103 ? 7.736 1.462 3.096 1.00 98.25 103 PHE A N 1
ATOM 822 C CA . PHE A 1 103 ? 7.557 1.968 1.736 1.00 98.25 103 PHE A CA 1
ATOM 823 C C . PHE A 1 103 ? 8.172 3.351 1.546 1.00 98.25 103 PHE A C 1
ATOM 825 O O . PHE A 1 103 ? 8.828 3.583 0.536 1.00 98.25 103 PHE A O 1
ATOM 832 N N . LEU A 1 104 ? 8.041 4.249 2.523 1.00 98.50 104 LEU A N 1
ATOM 833 C CA . LEU A 1 104 ? 8.678 5.563 2.469 1.00 98.50 104 LEU A CA 1
ATOM 834 C C . LEU A 1 104 ? 10.204 5.452 2.419 1.00 98.50 104 LEU A C 1
ATOM 836 O O . LEU A 1 104 ? 10.835 6.111 1.595 1.00 98.50 104 LEU A O 1
ATOM 840 N N . ILE A 1 105 ? 10.797 4.596 3.255 1.00 98.31 105 ILE A N 1
ATOM 841 C CA . ILE A 1 105 ? 12.251 4.385 3.300 1.00 98.31 105 ILE A CA 1
ATOM 842 C C . ILE A 1 105 ? 12.746 3.768 1.986 1.00 98.31 105 ILE A C 1
ATOM 844 O O . ILE A 1 105 ? 13.637 4.319 1.339 1.00 98.31 105 ILE A O 1
ATOM 848 N N . VAL A 1 106 ? 12.146 2.650 1.567 1.00 98.19 106 VAL A N 1
ATOM 849 C CA . VAL A 1 106 ? 12.546 1.914 0.357 1.00 98.19 106 VAL A CA 1
ATOM 850 C C . VAL A 1 106 ? 12.271 2.725 -0.909 1.00 98.19 106 VAL A C 1
ATOM 852 O O . VAL A 1 106 ? 13.106 2.784 -1.807 1.00 98.19 106 VAL A O 1
ATOM 855 N N . GLY A 1 107 ? 11.129 3.400 -0.989 1.00 97.81 107 GLY A N 1
ATOM 856 C CA . GLY A 1 107 ? 10.794 4.241 -2.130 1.00 97.81 107 GLY A CA 1
ATOM 857 C C . GLY A 1 107 ? 11.693 5.471 -2.232 1.00 97.81 107 GLY A C 1
ATOM 858 O O . GLY A 1 107 ? 12.119 5.813 -3.329 1.00 97.81 107 GLY A O 1
ATOM 859 N N . THR A 1 108 ? 12.074 6.089 -1.108 1.00 98.06 108 THR A N 1
ATOM 860 C CA . THR A 1 108 ? 13.070 7.178 -1.114 1.00 98.06 108 THR A CA 1
ATOM 861 C C . THR A 1 108 ? 14.435 6.673 -1.577 1.00 98.06 108 THR A C 1
ATOM 863 O O . THR A 1 108 ? 15.073 7.315 -2.410 1.00 98.06 108 THR A O 1
ATOM 866 N N . TYR A 1 109 ? 14.862 5.495 -1.106 1.00 97.88 109 TYR A N 1
ATOM 867 C CA . TYR A 1 109 ? 16.074 4.836 -1.598 1.00 97.88 109 TYR A CA 1
ATOM 868 C C . TYR A 1 109 ? 16.036 4.661 -3.125 1.00 97.88 109 TYR A C 1
ATOM 870 O O . TYR A 1 109 ? 16.986 5.024 -3.823 1.00 97.88 109 TYR A O 1
ATOM 878 N N . PHE A 1 110 ? 14.907 4.196 -3.659 1.00 96.88 110 PHE A N 1
ATOM 879 C CA . PHE A 1 110 ? 14.726 4.030 -5.095 1.00 96.88 110 PHE A CA 1
ATOM 880 C C . PHE A 1 110 ? 14.553 5.331 -5.878 1.00 96.88 110 PHE A C 1
ATOM 882 O O . PHE A 1 110 ? 14.869 5.344 -7.061 1.00 96.88 110 PHE A O 1
ATOM 889 N N . LEU A 1 111 ? 14.131 6.438 -5.269 1.00 96.25 111 LEU A N 1
ATOM 890 C CA . LEU A 1 111 ? 14.182 7.742 -5.936 1.00 96.25 111 LEU A CA 1
ATOM 891 C C . LEU A 1 111 ? 15.616 8.237 -6.136 1.00 96.25 111 LEU A C 1
ATOM 893 O O . LEU A 1 111 ? 15.894 8.885 -7.143 1.00 96.25 111 LEU A O 1
ATOM 897 N N . ILE A 1 112 ? 16.514 7.931 -5.195 1.00 95.38 112 ILE A N 1
ATOM 898 C CA . ILE A 1 112 ? 17.920 8.348 -5.253 1.00 95.38 112 ILE A CA 1
ATOM 899 C C . ILE A 1 112 ? 18.704 7.462 -6.223 1.00 95.38 112 ILE A C 1
ATOM 901 O O . ILE A 1 112 ? 19.390 7.973 -7.104 1.00 95.38 112 ILE A O 1
ATOM 905 N N . LYS A 1 113 ? 18.609 6.136 -6.062 1.00 95.06 113 LYS A N 1
ATOM 906 C CA . LYS A 1 113 ? 19.356 5.176 -6.889 1.00 95.06 113 LYS A CA 1
ATOM 907 C C . LYS A 1 113 ? 18.716 4.946 -8.260 1.00 95.06 113 LYS A C 1
ATOM 909 O O . LYS A 1 113 ? 19.429 4.772 -9.236 1.00 95.06 113 LYS A O 1
ATOM 914 N N . PHE A 1 114 ? 17.387 4.916 -8.303 1.00 89.81 114 PHE A N 1
ATOM 915 C CA . PHE A 1 114 ? 16.542 4.673 -9.474 1.00 89.81 114 PHE A CA 1
ATOM 916 C C . PHE A 1 114 ? 17.038 3.566 -10.425 1.00 89.81 114 PHE A C 1
ATOM 918 O O . PHE A 1 114 ? 17.449 3.854 -11.544 1.00 89.81 114 PHE A O 1
ATOM 925 N N . PRO A 1 115 ? 16.966 2.287 -10.015 1.00 87.88 115 PRO A N 1
ATOM 926 C CA . PRO A 1 115 ? 17.443 1.158 -10.816 1.00 87.88 115 PRO A CA 1
ATOM 927 C C . PRO A 1 115 ? 16.377 0.607 -11.787 1.00 87.88 115 PRO A C 1
ATOM 929 O O . PRO A 1 115 ? 16.413 -0.569 -12.151 1.00 87.88 115 PRO A O 1
ATOM 932 N N . PHE A 1 116 ? 15.366 1.405 -12.142 1.00 90.38 116 PHE A N 1
ATOM 933 C CA . PHE A 1 116 ? 14.272 0.968 -13.010 1.00 90.38 116 PHE A CA 1
ATOM 934 C C . PHE A 1 116 ? 14.577 1.302 -14.468 1.00 90.38 116 PHE A C 1
ATOM 936 O O . PHE A 1 116 ? 15.072 2.387 -14.769 1.00 90.38 116 PHE A O 1
ATOM 943 N N . GLN A 1 117 ? 14.236 0.374 -15.358 1.00 91.31 117 GLN A N 1
ATOM 944 C CA . GLN A 1 117 ? 14.302 0.554 -16.803 1.00 91.31 117 GLN A CA 1
ATOM 945 C C . GLN A 1 117 ? 12.920 0.257 -17.379 1.00 91.31 117 GLN A C 1
ATOM 947 O O . GLN A 1 117 ? 12.629 -0.850 -17.809 1.00 91.31 117 GLN A O 1
ATOM 952 N N . ILE A 1 118 ? 12.039 1.247 -17.295 1.00 89.00 118 ILE A N 1
ATOM 953 C CA . ILE A 1 118 ? 10.655 1.170 -17.777 1.00 89.00 118 ILE A CA 1
ATOM 954 C C . ILE A 1 118 ? 10.562 1.597 -19.247 1.00 89.00 118 ILE A C 1
ATOM 956 O O . ILE A 1 118 ? 9.593 1.270 -19.929 1.00 89.00 118 ILE A O 1
ATOM 960 N N . ASP A 1 119 ? 11.592 2.277 -19.754 1.00 85.81 119 ASP A N 1
ATOM 961 C CA . ASP A 1 119 ? 11.682 2.693 -21.150 1.00 85.81 119 ASP A CA 1
ATOM 962 C C . ASP A 1 119 ? 11.554 1.472 -22.075 1.00 85.81 119 ASP A C 1
ATOM 964 O O . ASP A 1 119 ? 12.399 0.576 -22.080 1.00 85.81 119 ASP A O 1
ATOM 968 N N . GLY A 1 120 ? 10.471 1.429 -22.854 1.00 78.88 120 GLY A N 1
ATOM 969 C CA . GLY A 1 120 ? 10.186 0.329 -23.778 1.00 78.88 120 GLY A CA 1
ATOM 970 C C . GLY A 1 120 ? 9.417 -0.851 -23.177 1.00 78.88 120 GLY A C 1
ATOM 971 O O . GLY A 1 120 ? 9.141 -1.805 -23.904 1.00 78.88 120 GLY A O 1
ATOM 972 N N . LEU A 1 121 ? 8.991 -0.790 -21.907 1.00 83.94 121 LEU A N 1
ATOM 973 C CA . LEU A 1 121 ? 8.154 -1.828 -21.287 1.00 83.94 121 LEU A CA 1
ATOM 974 C C . LEU A 1 121 ? 6.818 -2.020 -22.024 1.00 83.94 121 LEU A C 1
ATOM 976 O O . LEU A 1 121 ? 6.258 -3.110 -22.038 1.00 83.94 121 LEU A O 1
ATOM 980 N N . TYR A 1 122 ? 6.299 -0.986 -22.679 1.00 84.38 122 TYR A N 1
ATOM 981 C CA . TYR A 1 122 ? 5.105 -1.113 -23.512 1.00 84.38 122 TYR A CA 1
ATOM 982 C C . TYR A 1 122 ? 5.330 -2.045 -24.716 1.00 84.38 122 TYR A C 1
ATOM 984 O O . TYR A 1 122 ? 4.399 -2.721 -25.140 1.00 84.38 122 TYR A O 1
ATOM 992 N N . GLY A 1 123 ? 6.561 -2.142 -25.233 1.00 84.38 123 GLY A N 1
ATOM 993 C CA . GLY A 1 123 ? 6.897 -2.928 -26.424 1.00 84.38 123 GLY A CA 1
ATOM 994 C C . GLY A 1 123 ? 6.766 -4.446 -26.255 1.00 84.38 123 GLY A C 1
ATOM 995 O O . GLY A 1 123 ? 6.771 -5.165 -27.250 1.00 84.38 123 GLY A O 1
ATOM 996 N N . ILE A 1 124 ? 6.625 -4.942 -25.021 1.00 85.94 124 ILE A N 1
ATOM 997 C CA . ILE A 1 124 ? 6.359 -6.363 -24.734 1.00 85.94 124 ILE A CA 1
ATOM 998 C C . ILE A 1 124 ? 4.859 -6.682 -24.612 1.00 85.94 124 ILE A C 1
ATOM 1000 O O . ILE A 1 124 ? 4.492 -7.837 -24.391 1.00 85.94 124 ILE A O 1
ATOM 1004 N N . LEU A 1 125 ? 3.990 -5.673 -24.710 1.00 85.62 125 LEU A N 1
ATOM 1005 C CA . LEU A 1 125 ? 2.547 -5.806 -24.518 1.00 85.62 125 LEU A CA 1
ATOM 1006 C C . LEU A 1 125 ? 1.818 -5.940 -25.865 1.00 85.62 125 LEU A C 1
ATOM 1008 O O . LEU A 1 125 ? 2.296 -5.436 -26.880 1.00 85.62 125 LEU A O 1
ATOM 1012 N N . PRO A 1 126 ? 0.655 -6.618 -25.904 1.00 86.25 126 PRO A N 1
ATOM 1013 C CA . PRO A 1 126 ? -0.154 -6.710 -27.117 1.00 86.25 126 PRO A CA 1
ATOM 1014 C C . PRO A 1 126 ? -0.694 -5.330 -27.536 1.00 86.25 126 PRO A C 1
ATOM 1016 O O . PRO A 1 126 ? -0.925 -4.464 -26.691 1.00 86.25 126 PRO A O 1
ATOM 1019 N N . GLY A 1 127 ? -0.890 -5.141 -28.844 1.00 87.12 127 GLY A N 1
ATOM 1020 C CA . GLY A 1 127 ? -0.960 -3.836 -29.519 1.00 87.12 127 GLY A CA 1
ATOM 1021 C C . GLY A 1 127 ? -1.801 -2.743 -28.850 1.00 87.12 127 GLY A C 1
ATOM 1022 O O . GLY A 1 127 ? -1.312 -1.635 -28.650 1.00 87.12 127 GLY A O 1
ATOM 1023 N N . GLU A 1 128 ? -3.044 -3.010 -28.455 1.00 89.19 128 GLU A N 1
ATOM 1024 C CA . GLU A 1 128 ? -3.901 -1.981 -27.845 1.00 89.19 128 GLU A CA 1
ATOM 1025 C C . GLU A 1 128 ? -3.368 -1.517 -26.479 1.00 89.19 128 GLU A C 1
ATOM 1027 O O . GLU A 1 128 ? -3.476 -0.343 -26.121 1.00 89.19 128 GLU A O 1
ATOM 1032 N N . ILE A 1 129 ? -2.750 -2.429 -25.725 1.00 86.44 129 ILE A N 1
ATOM 1033 C CA . ILE A 1 129 ? -2.129 -2.136 -24.428 1.00 86.44 129 ILE A CA 1
ATOM 1034 C C . ILE A 1 129 ? -0.821 -1.367 -24.631 1.00 86.44 129 ILE A C 1
ATOM 1036 O O . ILE A 1 129 ? -0.509 -0.474 -23.844 1.00 86.44 129 ILE A O 1
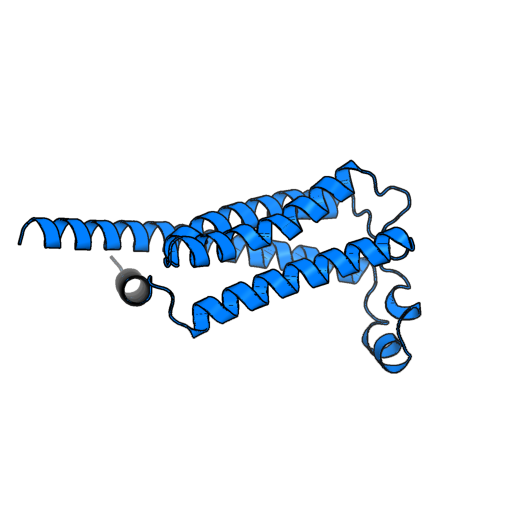ATOM 1040 N N . GLN A 1 130 ? -0.086 -1.681 -25.701 1.00 88.81 130 GLN A N 1
ATOM 1041 C CA . GLN A 1 130 ? 1.129 -0.970 -26.083 1.00 88.81 130 GLN A CA 1
ATOM 1042 C C . GLN A 1 130 ? 0.856 0.531 -26.242 1.00 88.81 130 GLN A C 1
ATOM 1044 O O . GLN A 1 130 ? 1.526 1.341 -25.610 1.00 88.81 130 GLN A O 1
ATOM 1049 N N . ILE A 1 131 ? -0.177 0.894 -27.010 1.00 87.69 131 ILE A N 1
ATOM 1050 C CA . ILE A 1 131 ? -0.575 2.295 -27.230 1.00 87.69 131 ILE A CA 1
ATOM 1051 C C . ILE A 1 131 ? -0.995 2.952 -25.908 1.00 87.69 131 ILE A C 1
ATOM 1053 O O . ILE A 1 131 ? -0.611 4.081 -25.608 1.00 87.69 131 ILE A O 1
ATOM 1057 N N . ALA A 1 132 ? -1.761 2.236 -25.080 1.00 88.31 132 ALA A N 1
ATOM 1058 C CA . ALA A 1 132 ? -2.237 2.755 -23.800 1.00 88.31 132 ALA A CA 1
ATOM 1059 C C . ALA A 1 132 ? -1.114 3.012 -22.778 1.00 88.31 132 ALA A C 1
ATOM 1061 O O . ALA A 1 132 ? -1.325 3.775 -21.835 1.00 88.31 132 ALA A O 1
ATOM 1062 N N . LEU A 1 133 ? 0.051 2.378 -22.939 1.00 89.06 133 LEU A N 1
ATOM 1063 C CA . LEU A 1 133 ? 1.182 2.455 -22.010 1.00 89.06 133 LEU A CA 1
ATOM 1064 C C . LEU A 1 133 ? 2.453 3.050 -22.622 1.00 89.06 133 LEU A C 1
ATOM 1066 O O . LEU A 1 133 ? 3.462 3.133 -21.932 1.00 89.06 133 LEU A O 1
ATOM 1070 N N . GLU A 1 134 ? 2.412 3.519 -23.867 1.00 88.94 134 GLU A N 1
ATOM 1071 C CA . GLU A 1 134 ? 3.557 4.149 -24.539 1.00 88.94 134 GLU A CA 1
ATOM 1072 C C . GLU A 1 134 ? 4.081 5.380 -23.781 1.00 88.94 134 GLU A C 1
ATOM 1074 O O . GLU A 1 134 ? 5.281 5.638 -23.747 1.00 88.94 134 GLU A O 1
ATOM 1079 N N . TRP A 1 135 ? 3.187 6.109 -23.109 1.00 88.62 135 TRP A N 1
ATOM 1080 C CA . TRP A 1 135 ? 3.531 7.267 -22.280 1.00 88.62 135 TRP A CA 1
ATOM 1081 C C . TRP A 1 135 ? 4.263 6.901 -20.979 1.00 88.62 135 TRP A C 1
ATOM 1083 O O . TRP A 1 135 ? 4.759 7.794 -20.295 1.00 88.62 135 TRP A O 1
ATOM 1093 N N . LEU A 1 136 ? 4.294 5.621 -20.592 1.00 89.69 136 LEU A N 1
ATOM 1094 C CA . LEU A 1 136 ? 4.934 5.170 -19.363 1.00 89.69 136 LEU A CA 1
ATOM 1095 C C . LEU A 1 136 ? 6.435 4.976 -19.600 1.00 89.69 136 LEU A C 1
ATOM 1097 O O . LEU A 1 136 ? 6.882 3.918 -20.039 1.00 89.69 136 LEU A O 1
ATOM 1101 N N . ASP A 1 137 ? 7.205 6.001 -19.258 1.00 92.06 137 ASP A N 1
ATOM 1102 C CA . ASP A 1 137 ? 8.665 5.986 -19.279 1.00 92.06 137 ASP A CA 1
ATOM 1103 C C . ASP A 1 137 ? 9.255 6.068 -17.857 1.00 92.06 137 ASP A C 1
ATOM 1105 O O . ASP A 1 137 ? 8.547 6.128 -16.840 1.00 92.06 137 ASP A O 1
ATOM 1109 N N . ASN A 1 138 ? 10.583 6.088 -17.774 1.00 93.25 138 ASN A N 1
ATOM 1110 C CA . ASN A 1 138 ? 11.303 6.250 -16.515 1.00 93.25 138 ASN A CA 1
ATOM 1111 C C . ASN A 1 138 ? 10.960 7.550 -15.762 1.00 93.25 138 ASN A C 1
ATOM 1113 O O . ASN A 1 138 ? 10.890 7.557 -14.527 1.00 93.25 138 ASN A O 1
ATOM 1117 N N . SER A 1 139 ? 10.730 8.654 -16.475 1.00 93.38 139 SER A N 1
ATOM 1118 C CA . SER A 1 139 ? 10.425 9.959 -15.876 1.00 93.38 139 SER A CA 1
ATOM 1119 C C . SER A 1 139 ? 9.050 9.946 -15.218 1.00 93.38 139 SER A C 1
ATOM 1121 O O . SER A 1 139 ? 8.893 10.348 -14.062 1.00 93.38 139 SER A O 1
ATOM 1123 N N . ILE A 1 140 ? 8.061 9.418 -15.931 1.00 94.00 140 ILE A N 1
ATOM 1124 C CA . ILE A 1 140 ? 6.706 9.220 -15.444 1.00 94.00 140 ILE A CA 1
ATOM 1125 C C . ILE A 1 140 ? 6.701 8.259 -14.262 1.00 94.00 140 ILE A C 1
ATOM 1127 O O . ILE A 1 140 ? 6.091 8.568 -13.238 1.00 94.00 140 ILE A O 1
ATOM 1131 N N . PHE A 1 141 ? 7.415 7.134 -14.342 1.00 93.44 141 PHE A N 1
ATOM 1132 C CA . PHE A 1 141 ? 7.488 6.194 -13.226 1.00 93.44 141 PHE A CA 1
ATOM 1133 C C . PHE A 1 141 ? 8.068 6.849 -11.965 1.00 93.44 141 PHE A C 1
ATOM 1135 O O . PHE A 1 141 ? 7.547 6.661 -10.862 1.00 93.44 141 PHE A O 1
ATOM 1142 N N . ARG A 1 142 ? 9.091 7.700 -12.116 1.00 95.56 142 ARG A N 1
ATOM 1143 C CA . ARG A 1 142 ? 9.643 8.489 -11.007 1.00 95.56 142 ARG A CA 1
ATOM 1144 C C . ARG A 1 142 ? 8.614 9.455 -10.415 1.00 95.56 142 ARG A C 1
ATOM 1146 O O . ARG A 1 142 ? 8.506 9.537 -9.192 1.00 95.56 142 ARG A O 1
ATOM 1153 N N . ILE A 1 143 ? 7.842 10.155 -11.248 1.00 96.25 143 ILE A N 1
ATOM 1154 C CA . ILE A 1 143 ? 6.762 11.049 -10.794 1.00 96.25 143 ILE A CA 1
ATOM 1155 C C . ILE A 1 143 ? 5.692 10.261 -10.031 1.00 96.25 143 ILE A C 1
ATOM 1157 O O . ILE A 1 143 ? 5.288 10.671 -8.942 1.00 96.25 143 ILE A O 1
ATOM 1161 N N . LEU A 1 144 ? 5.271 9.108 -10.556 1.00 95.81 144 LEU A N 1
ATOM 1162 C CA . LEU A 1 144 ? 4.304 8.230 -9.897 1.00 95.81 144 LEU A CA 1
ATOM 1163 C C . LEU A 1 144 ? 4.822 7.740 -8.542 1.00 95.81 144 LEU A C 1
ATOM 1165 O O . LEU A 1 144 ? 4.066 7.739 -7.571 1.00 95.81 144 LEU A O 1
ATOM 1169 N N . LEU A 1 145 ? 6.108 7.391 -8.444 1.00 96.56 145 LEU A N 1
ATOM 11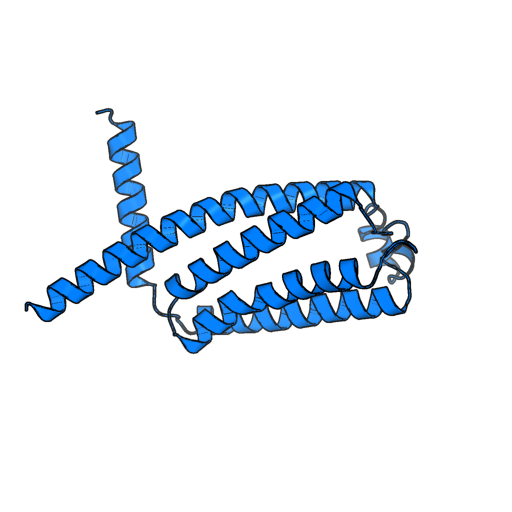70 C CA . LEU A 1 145 ? 6.726 7.012 -7.175 1.00 96.56 145 LEU A CA 1
ATOM 1171 C C . LEU A 1 145 ? 6.716 8.180 -6.176 1.00 96.56 145 LEU A C 1
ATOM 1173 O O . LEU A 1 145 ? 6.322 7.979 -5.031 1.00 96.56 145 LEU A O 1
ATOM 1177 N N . ILE A 1 146 ? 7.058 9.404 -6.598 1.00 98.25 146 ILE A N 1
ATOM 1178 C CA . ILE A 1 146 ? 6.979 10.605 -5.741 1.00 98.25 146 ILE A CA 1
ATOM 1179 C C . ILE A 1 146 ? 5.551 10.813 -5.223 1.00 98.25 146 ILE A C 1
ATOM 1181 O O . ILE A 1 146 ? 5.352 10.988 -4.020 1.00 98.25 146 ILE A O 1
ATOM 1185 N N . ILE A 1 147 ? 4.550 10.757 -6.107 1.00 98.31 147 ILE A N 1
ATOM 1186 C CA . ILE A 1 147 ? 3.135 10.881 -5.728 1.00 98.31 147 ILE A CA 1
ATOM 1187 C C . ILE A 1 147 ? 2.755 9.773 -4.738 1.00 98.31 147 ILE A C 1
ATOM 1189 O O . ILE A 1 147 ? 2.145 10.053 -3.704 1.00 98.31 147 ILE A O 1
ATOM 1193 N N . GLY A 1 148 ? 3.163 8.531 -5.007 1.00 97.69 148 GLY A N 1
ATOM 1194 C CA . GLY A 1 148 ? 2.936 7.387 -4.128 1.00 97.69 148 GLY A CA 1
ATOM 1195 C C . GLY A 1 148 ? 3.512 7.595 -2.727 1.00 97.69 148 GLY A C 1
ATOM 1196 O O . GLY A 1 148 ? 2.831 7.317 -1.738 1.00 97.69 148 GLY A O 1
ATOM 1197 N N . LEU A 1 149 ? 4.724 8.145 -2.616 1.00 98.44 149 LEU A N 1
ATOM 1198 C CA . LEU A 1 149 ? 5.339 8.471 -1.326 1.00 98.44 149 LEU A CA 1
ATOM 1199 C C . LEU A 1 149 ? 4.582 9.583 -0.596 1.00 98.44 149 LEU A C 1
ATOM 1201 O O . LEU A 1 149 ? 4.315 9.446 0.596 1.00 98.44 149 LEU A O 1
ATOM 1205 N N . LEU A 1 150 ? 4.167 10.644 -1.292 1.00 98.31 150 LEU A N 1
ATOM 1206 C CA . LEU A 1 150 ? 3.390 11.731 -0.683 1.00 98.31 150 LEU A CA 1
ATOM 1207 C C . LEU A 1 150 ? 2.043 11.235 -0.140 1.00 98.31 150 LEU A C 1
ATOM 1209 O O . LEU A 1 150 ? 1.700 11.502 1.014 1.00 98.31 150 LEU A O 1
ATOM 1213 N N . VAL A 1 151 ? 1.301 10.466 -0.940 1.00 98.31 151 VAL A N 1
ATOM 1214 C CA . VAL A 1 151 ? 0.022 9.872 -0.520 1.00 98.31 151 VAL A CA 1
ATOM 1215 C C . VAL A 1 151 ? 0.232 8.921 0.656 1.00 98.31 151 VAL A C 1
ATOM 1217 O O . VAL A 1 151 ? -0.548 8.941 1.612 1.00 98.31 151 VAL A O 1
ATOM 1220 N N . THR A 1 152 ? 1.304 8.127 0.629 1.00 98.06 152 THR A N 1
ATOM 1221 C CA . THR A 1 152 ? 1.636 7.195 1.713 1.00 98.06 152 THR A CA 1
ATOM 1222 C C . THR A 1 152 ? 1.958 7.932 3.011 1.00 98.06 152 THR A C 1
ATOM 1224 O O . THR A 1 152 ? 1.446 7.540 4.057 1.00 98.06 152 THR A O 1
ATOM 1227 N N . ALA A 1 153 ? 2.726 9.024 2.963 1.00 98.25 153 ALA A N 1
ATOM 1228 C CA . ALA A 1 153 ? 3.053 9.831 4.140 1.00 98.25 153 ALA A CA 1
ATOM 1229 C C . ALA A 1 153 ? 1.806 10.461 4.782 1.00 98.25 153 ALA A C 1
ATOM 1231 O O . ALA A 1 153 ? 1.628 10.409 6.000 1.00 98.25 153 ALA A O 1
ATOM 1232 N N . LEU A 1 154 ? 0.899 11.013 3.972 1.00 97.81 154 LEU A N 1
ATOM 1233 C CA . LEU A 1 154 ? -0.364 11.556 4.479 1.00 97.81 154 LEU A CA 1
ATOM 1234 C C . LEU A 1 154 ? -1.246 10.449 5.079 1.00 97.81 154 LEU A C 1
ATOM 1236 O O . LEU A 1 154 ? -1.783 10.597 6.180 1.00 97.81 154 LEU A O 1
ATOM 1240 N N . SER A 1 155 ? -1.340 9.309 4.391 1.00 95.38 155 SER A N 1
ATOM 1241 C CA . SER A 1 155 ? -2.129 8.157 4.839 1.00 95.38 155 SER A CA 1
ATOM 1242 C C . SER A 1 155 ? -1.578 7.544 6.127 1.00 95.38 155 SER A C 1
ATOM 1244 O O . SER A 1 155 ? -2.352 7.152 7.001 1.00 95.38 155 SER A O 1
ATOM 1246 N N . SER A 1 156 ? -0.253 7.493 6.299 1.00 96.81 156 SER A N 1
ATOM 1247 C CA . SER A 1 156 ? 0.371 6.953 7.510 1.00 96.81 156 SER A CA 1
ATOM 1248 C C . SER A 1 156 ? 0.094 7.823 8.729 1.00 96.81 156 SER A C 1
ATOM 1250 O O . SER A 1 156 ? -0.180 7.287 9.801 1.00 96.81 156 SER A O 1
ATOM 1252 N N . ILE A 1 157 ? 0.105 9.152 8.570 1.00 97.12 157 ILE A N 1
ATOM 1253 C CA . ILE A 1 157 ? -0.263 10.086 9.644 1.00 97.12 157 ILE A CA 1
ATOM 1254 C C . ILE A 1 157 ? -1.722 9.861 10.050 1.00 97.12 157 ILE A C 1
ATOM 1256 O O . ILE A 1 157 ? -2.012 9.682 11.234 1.00 97.12 157 ILE A O 1
ATOM 1260 N N . TYR A 1 158 ? -2.633 9.810 9.074 1.00 95.31 158 TYR A N 1
ATOM 1261 C CA . TYR A 1 158 ? -4.049 9.553 9.334 1.00 95.31 158 TYR A CA 1
ATOM 1262 C C . TYR A 1 158 ? -4.264 8.219 10.066 1.00 95.31 158 TYR A C 1
ATOM 1264 O O . TYR A 1 158 ? -4.920 8.177 11.109 1.00 95.31 158 TYR A O 1
ATOM 1272 N N . ASN A 1 159 ? -3.656 7.138 9.571 1.00 95.38 159 ASN A N 1
ATOM 1273 C CA . ASN A 1 159 ? -3.783 5.809 10.164 1.00 95.38 159 ASN A CA 1
ATOM 1274 C C . ASN A 1 159 ? -3.176 5.727 11.567 1.00 95.38 159 ASN A C 1
ATOM 1276 O O . ASN A 1 159 ? -3.750 5.062 12.429 1.00 95.38 159 ASN A O 1
ATOM 1280 N N . ALA A 1 160 ? -2.067 6.425 11.830 1.00 96.81 160 ALA A N 1
ATOM 1281 C CA . ALA A 1 160 ? -1.464 6.489 13.158 1.00 96.81 160 ALA A CA 1
ATOM 1282 C C . ALA A 1 160 ? -2.380 7.199 14.166 1.00 96.81 160 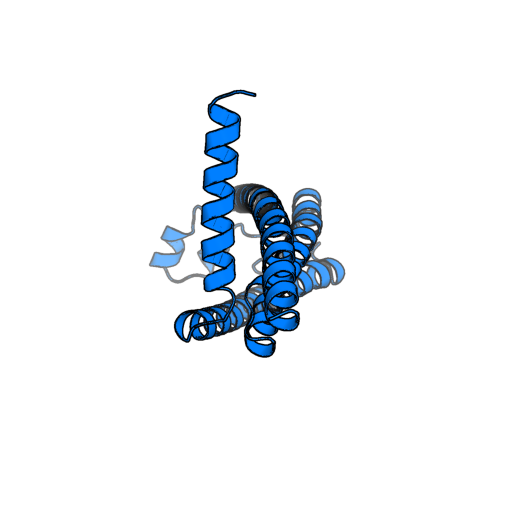ALA A C 1
ATOM 1284 O O . ALA A 1 160 ? -2.613 6.678 15.260 1.00 96.81 1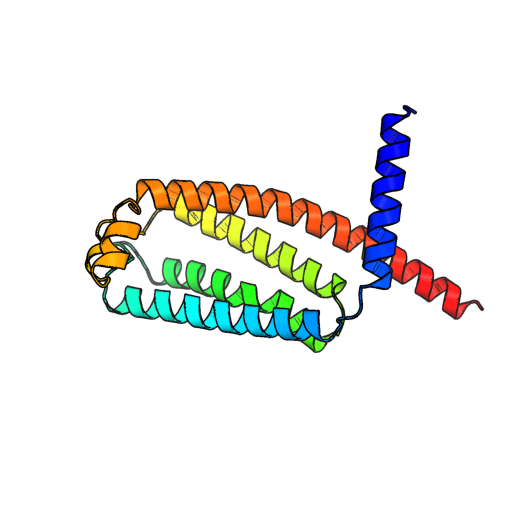60 ALA A O 1
ATOM 1285 N N . ILE A 1 161 ? -2.952 8.347 13.785 1.00 96.06 161 ILE A N 1
ATOM 1286 C CA . ILE A 1 161 ? -3.916 9.080 14.619 1.00 96.06 161 ILE A CA 1
ATOM 1287 C C . ILE A 1 161 ? -5.135 8.196 14.900 1.00 96.06 161 ILE A C 1
ATOM 1289 O O . ILE A 1 161 ? -5.491 7.978 16.060 1.00 96.06 161 ILE A O 1
ATOM 1293 N N . MET A 1 162 ? -5.737 7.622 13.855 1.00 94.94 162 MET A N 1
ATOM 1294 C CA . MET A 1 162 ? -6.909 6.757 13.991 1.00 94.94 162 MET A CA 1
ATOM 1295 C C . MET A 1 162 ? -6.633 5.518 14.841 1.00 94.94 162 MET A C 1
ATOM 1297 O O . MET A 1 162 ? -7.467 5.155 15.671 1.00 94.94 162 MET A O 1
ATOM 1301 N N . TYR A 1 163 ? -5.459 4.900 14.690 1.00 96.25 163 TYR A N 1
ATOM 1302 C CA . TYR A 1 163 ? -5.044 3.767 15.511 1.00 96.25 163 TYR A CA 1
ATOM 1303 C C . TYR A 1 163 ? -5.060 4.106 17.004 1.00 96.25 163 TYR A C 1
ATOM 1305 O O . TYR A 1 163 ? -5.643 3.365 17.803 1.00 96.25 163 TYR A O 1
ATOM 1313 N N . LEU A 1 164 ? -4.441 5.230 17.380 1.00 96.56 164 LEU A N 1
ATOM 1314 C CA . LEU A 1 164 ? -4.342 5.666 18.772 1.00 96.56 164 LEU A CA 1
ATOM 1315 C C . LEU A 1 164 ? -5.709 6.038 19.351 1.00 96.56 164 LEU A C 1
ATOM 1317 O O . LEU A 1 164 ? -6.054 5.581 20.443 1.00 96.56 164 LEU A O 1
ATOM 1321 N N . LEU A 1 165 ? -6.503 6.827 18.621 1.00 95.25 165 LEU A N 1
ATOM 1322 C CA . LEU A 1 165 ? -7.810 7.286 19.093 1.00 95.25 165 LEU A CA 1
ATOM 1323 C C . LEU A 1 165 ? -8.791 6.122 19.284 1.00 95.25 165 LEU A C 1
ATOM 1325 O O . LEU A 1 165 ? -9.399 6.002 20.348 1.00 95.25 165 LEU A O 1
ATOM 1329 N N . VAL A 1 166 ? -8.887 5.214 18.308 1.00 95.31 166 VAL A N 1
ATOM 1330 C CA . VAL A 1 166 ? -9.770 4.037 18.393 1.00 95.31 166 VAL A CA 1
ATOM 1331 C C . VAL A 1 166 ? -9.302 3.080 19.486 1.00 95.31 166 VAL A C 1
ATOM 1333 O O . VAL A 1 166 ? -10.121 2.577 20.252 1.00 95.31 166 VAL A O 1
ATOM 1336 N N . ARG A 1 167 ? -7.986 2.867 19.638 1.00 94.88 167 ARG A N 1
ATOM 1337 C CA . ARG A 1 167 ? -7.440 2.026 20.718 1.00 94.88 167 ARG A CA 1
ATOM 1338 C C . ARG A 1 167 ? -7.806 2.565 22.099 1.00 94.88 167 ARG A C 1
ATOM 1340 O O . ARG A 1 167 ? -8.153 1.783 22.983 1.00 94.88 167 ARG A O 1
ATOM 1347 N N . ASN A 1 168 ? -7.701 3.877 22.293 1.00 94.31 168 ASN A N 1
ATOM 1348 C CA . ASN A 1 168 ? -8.037 4.512 23.563 1.00 94.31 168 ASN A CA 1
ATOM 1349 C C . ASN A 1 168 ? -9.532 4.387 23.873 1.00 94.31 168 ASN A C 1
ATOM 1351 O O . ASN A 1 168 ? -9.893 4.106 25.014 1.00 94.31 168 ASN A O 1
ATOM 1355 N N . GLU A 1 169 ? -10.393 4.550 22.871 1.00 93.75 169 GLU A N 1
ATOM 1356 C CA . GLU A 1 169 ? -11.840 4.456 23.063 1.00 93.75 169 GLU A CA 1
ATOM 1357 C C . GLU A 1 169 ? -12.311 3.015 23.316 1.00 93.75 169 GLU A C 1
ATOM 1359 O O . GLU A 1 169 ? -13.119 2.787 24.215 1.00 93.75 169 GLU A O 1
ATOM 1364 N N . LEU A 1 170 ? -11.740 2.027 22.617 1.00 92.44 170 LEU A N 1
ATOM 1365 C CA . LEU A 1 170 ? -11.992 0.605 22.885 1.00 92.44 170 LEU A CA 1
ATOM 1366 C C . LEU A 1 170 ? -11.641 0.238 24.333 1.00 92.44 170 LEU A C 1
ATOM 1368 O O . LEU A 1 170 ? -12.461 -0.340 25.040 1.00 92.44 170 LEU A O 1
ATOM 1372 N N . ARG A 1 171 ? -10.469 0.671 24.819 1.00 92.56 171 ARG A N 1
ATOM 1373 C CA . ARG A 1 171 ? -10.048 0.444 26.212 1.00 92.56 171 ARG A CA 1
ATOM 1374 C C . ARG A 1 171 ? -11.022 1.039 27.228 1.00 92.56 171 ARG A C 1
ATOM 1376 O O . ARG A 1 171 ? -11.310 0.400 28.233 1.00 92.56 171 ARG A O 1
ATOM 1383 N N . LYS A 1 172 ? -11.543 2.244 26.972 1.00 91.50 172 LYS A N 1
ATOM 1384 C CA . LYS A 1 172 ? -12.540 2.878 27.851 1.00 91.50 172 LYS A CA 1
ATOM 1385 C C . LYS A 1 172 ? -13.852 2.094 27.888 1.00 91.50 172 LYS A C 1
ATOM 1387 O O . LYS A 1 172 ? -14.428 1.962 28.967 1.00 91.50 172 LYS A O 1
ATOM 1392 N N . LYS A 1 173 ? -14.330 1.596 26.740 1.00 87.88 173 LYS A N 1
ATOM 1393 C CA . LYS A 1 173 ? -15.539 0.756 26.673 1.00 87.88 173 LYS A CA 1
ATOM 1394 C C . LYS A 1 173 ? -15.348 -0.538 27.473 1.00 87.88 173 LYS A C 1
ATOM 1396 O O . LYS A 1 173 ? -16.199 -0.848 28.304 1.00 87.88 173 LYS A O 1
ATOM 1401 N N . ASP A 1 174 ? -14.208 -1.209 27.313 1.00 87.31 174 ASP A N 1
ATOM 1402 C CA . ASP A 1 174 ? -13.886 -2.442 28.045 1.00 87.31 174 ASP A CA 1
ATOM 1403 C C . ASP A 1 174 ? -13.841 -2.208 29.571 1.00 87.31 174 ASP A C 1
ATOM 1405 O O . ASP A 1 174 ? -14.436 -2.961 30.338 1.00 87.31 174 ASP A O 1
ATOM 1409 N N . SER A 1 175 ? -13.209 -1.118 30.034 1.00 87.06 175 SER A N 1
ATOM 1410 C CA . SER A 1 175 ? -13.167 -0.778 31.469 1.00 87.06 175 SER A CA 1
ATOM 1411 C C . SER A 1 175 ? -14.542 -0.468 32.065 1.00 87.06 175 SER A C 1
ATOM 1413 O O . SER A 1 175 ? -14.782 -0.776 33.228 1.00 87.06 175 SER A O 1
ATOM 1415 N N . ARG A 1 176 ? -15.451 0.145 31.296 1.00 83.88 176 ARG A N 1
ATOM 1416 C CA . ARG A 1 176 ? -16.824 0.414 31.755 1.00 83.88 176 ARG A CA 1
ATOM 1417 C C . ARG A 1 176 ? -17.652 -0.862 31.849 1.00 83.88 176 ARG A C 1
ATOM 1419 O O . ARG A 1 176 ? -18.422 -0.989 32.790 1.00 83.88 176 ARG A O 1
ATOM 1426 N N . SER A 1 177 ? -17.470 -1.793 30.912 1.00 81.75 177 SER A N 1
ATOM 1427 C CA . SER A 1 177 ? -18.167 -3.083 30.928 1.00 81.75 177 SER A CA 1
ATOM 1428 C C . SER A 1 177 ? -17.747 -3.977 32.095 1.00 81.75 177 SER A C 1
ATOM 1430 O O . SER A 1 177 ? -18.563 -4.759 32.553 1.00 81.75 177 SER A O 1
ATOM 1432 N N . ASN A 1 178 ? -16.500 -3.885 32.566 1.00 72.81 178 ASN A N 1
ATOM 1433 C CA . ASN A 1 178 ? -16.012 -4.699 33.688 1.00 72.81 178 ASN A CA 1
ATOM 1434 C C . ASN A 1 178 ? -16.424 -4.164 35.071 1.00 72.81 178 ASN A C 1
ATOM 1436 O O . ASN A 1 178 ? -16.251 -4.863 36.064 1.00 72.81 178 ASN A O 1
ATOM 1440 N N . ASN A 1 179 ? -16.922 -2.926 35.141 1.00 68.44 179 ASN A N 1
ATOM 1441 C CA . ASN A 1 179 ? -17.358 -2.273 36.380 1.00 68.44 179 ASN A CA 1
ATOM 1442 C C . ASN A 1 179 ? -18.893 -2.225 36.523 1.00 68.44 179 ASN A C 1
ATOM 1444 O O . ASN A 1 179 ? -19.382 -1.610 37.472 1.00 68.44 179 ASN A O 1
ATOM 1448 N N . ALA A 1 180 ? -19.630 -2.796 35.565 1.00 58.62 180 ALA A N 1
ATOM 1449 C CA . ALA A 1 180 ? -21.089 -2.905 35.546 1.00 58.62 180 ALA A CA 1
ATOM 1450 C C . ALA A 1 180 ? -21.501 -4.357 35.806 1.00 58.62 180 ALA A C 1
ATOM 1452 O O . ALA A 1 180 ? -22.528 -4.547 36.493 1.00 58.62 180 ALA A O 1
#